Protein AF-A0A2E5C032-F1 (afdb_monomer_lite)

Foldseek 3Di:
DPPPQFWEEEEEQLVDPVNVVVVVPDDLPNHPAYEYEHQDDDVCCVVVVSYHYDHDDLPDCPVCVVVPPTPYYHYPDADDCVRLVHPVSRCCVVPVSVPVDD

Structure (mmCIF, N/CA/C/O backbone):
data_AF-A0A2E5C032-F1
#
_entry.id   AF-A0A2E5C032-F1
#
loop_
_atom_site.group_PDB
_atom_site.id
_atom_site.type_symbol
_atom_site.label_atom_id
_atom_site.label_alt_id
_atom_site.label_comp_id
_atom_site.label_asym_id
_atom_site.label_entity_id
_atom_site.label_seq_id
_atom_site.pdbx_PDB_ins_code
_atom_site.Cartn_x
_atom_site.Cartn_y
_atom_site.Cartn_z
_atom_site.occupancy
_atom_site.B_iso_or_equiv
_atom_site.auth_seq_id
_atom_site.auth_comp_id
_atom_site.auth_asym_id
_atom_site.auth_atom_id
_atom_site.pdbx_PDB_model_num
ATOM 1 N N . MET A 1 1 ? -29.934 -4.503 15.118 1.00 41.06 1 MET A N 1
ATOM 2 C CA . MET A 1 1 ? -28.802 -3.586 14.862 1.00 41.06 1 MET A CA 1
ATOM 3 C C . MET A 1 1 ? -27.958 -4.220 13.775 1.00 41.06 1 MET A C 1
ATOM 5 O O . MET A 1 1 ? -27.637 -5.391 13.952 1.00 41.06 1 MET A O 1
ATOM 9 N N . PRO A 1 2 ? -27.701 -3.570 12.627 1.00 41.00 2 PRO A N 1
ATOM 10 C CA . PRO A 1 2 ? -26.925 -4.222 11.587 1.00 41.00 2 PRO A CA 1
ATOM 11 C C . PRO A 1 2 ? -25.491 -4.405 12.086 1.00 41.00 2 PRO A C 1
ATOM 13 O O . PRO A 1 2 ? -24.876 -3.512 12.666 1.00 41.00 2 PRO A O 1
ATOM 16 N N . ASN A 1 3 ? -25.026 -5.635 11.936 1.00 46.03 3 ASN A N 1
ATOM 17 C CA . ASN A 1 3 ? -23.737 -6.124 12.373 1.00 46.03 3 ASN A CA 1
ATOM 18 C C . ASN A 1 3 ? -22.673 -5.562 11.412 1.00 46.03 3 ASN A C 1
ATOM 20 O O . ASN A 1 3 ? -22.338 -6.202 10.419 1.00 46.03 3 ASN A O 1
ATOM 24 N N . ASN A 1 4 ? -22.202 -4.332 11.642 1.00 55.12 4 ASN A N 1
ATOM 25 C CA . ASN A 1 4 ? -21.190 -3.689 10.795 1.00 55.12 4 ASN A CA 1
ATOM 26 C 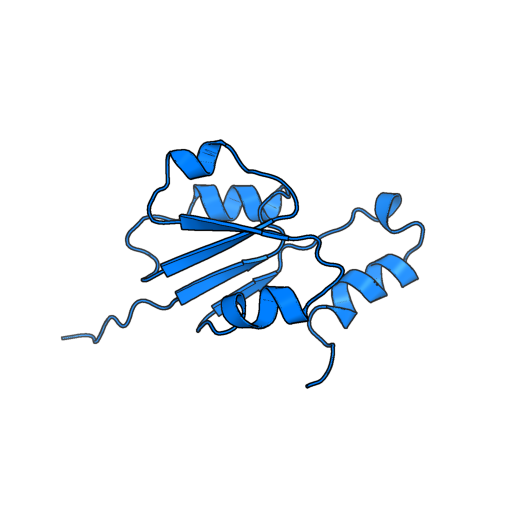C . ASN A 1 4 ? -19.797 -4.262 11.100 1.00 55.12 4 ASN A C 1
ATOM 28 O O . ASN A 1 4 ? -18.943 -3.592 11.682 1.00 55.12 4 ASN A O 1
ATOM 32 N N . LEU A 1 5 ? -19.556 -5.517 10.723 1.00 58.72 5 LEU A N 1
ATOM 33 C CA . LEU A 1 5 ? -18.205 -6.073 10.683 1.00 58.72 5 LEU A CA 1
ATOM 34 C C . LEU A 1 5 ? -17.436 -5.354 9.568 1.00 58.72 5 LEU A C 1
ATOM 36 O O . LEU A 1 5 ? -17.525 -5.726 8.399 1.00 58.72 5 LEU A O 1
ATOM 40 N N . LYS A 1 6 ? -16.721 -4.281 9.926 1.00 78.38 6 LYS A N 1
ATOM 41 C CA . LYS A 1 6 ? -15.808 -3.596 9.006 1.00 78.38 6 LYS A CA 1
ATOM 42 C C . LYS A 1 6 ? -14.742 -4.597 8.552 1.00 78.38 6 LYS A C 1
ATOM 44 O O . LYS A 1 6 ? -14.072 -5.208 9.381 1.00 78.38 6 LYS A O 1
ATOM 49 N N . GLN A 1 7 ? -14.603 -4.759 7.243 1.00 90.25 7 GLN A N 1
ATOM 50 C CA . GLN A 1 7 ? -13.659 -5.694 6.632 1.00 90.25 7 GLN A CA 1
ATOM 51 C C . GLN A 1 7 ? -12.222 -5.163 6.731 1.00 90.25 7 GLN A C 1
ATOM 53 O O . GLN A 1 7 ? -11.991 -3.963 6.920 1.00 90.25 7 GLN A O 1
ATOM 58 N N . LYS A 1 8 ? -11.241 -6.055 6.607 1.00 91.69 8 LYS A N 1
ATOM 59 C CA . LYS A 1 8 ? -9.822 -5.708 6.484 1.00 91.69 8 LYS A CA 1
ATOM 60 C C . LYS A 1 8 ? -9.415 -5.724 5.011 1.00 91.69 8 LYS A C 1
ATOM 62 O O . LYS A 1 8 ? -9.701 -6.689 4.305 1.00 91.69 8 LYS A O 1
ATOM 67 N N . LEU A 1 9 ? -8.701 -4.689 4.578 1.00 93.44 9 LEU A N 1
ATOM 68 C CA . LEU A 1 9 ? -8.257 -4.494 3.199 1.00 93.44 9 LEU A CA 1
ATOM 69 C C . LEU A 1 9 ? -6.731 -4.580 3.092 1.00 93.44 9 LEU A C 1
ATOM 71 O O . LEU A 1 9 ? -6.017 -3.910 3.840 1.00 93.44 9 LEU A O 1
ATOM 75 N N . THR A 1 10 ? -6.241 -5.317 2.097 1.00 93.31 10 THR A N 1
ATOM 76 C CA . THR A 1 10 ? -4.875 -5.184 1.574 1.00 93.31 10 THR A CA 1
ATOM 77 C C . THR A 1 10 ? -4.914 -4.646 0.148 1.00 93.31 10 THR A C 1
ATOM 79 O O . THR A 1 10 ? -5.547 -5.234 -0.725 1.00 93.31 10 THR A O 1
ATOM 82 N N . LEU A 1 11 ? -4.208 -3.543 -0.095 1.00 92.06 11 LEU A N 1
ATOM 83 C CA . LEU A 1 11 ? -4.035 -2.931 -1.409 1.00 92.06 11 LEU A CA 1
ATOM 84 C C . LEU A 1 11 ? -2.587 -3.108 -1.880 1.00 92.06 11 LEU A C 1
ATOM 86 O O . LEU A 1 11 ? -1.660 -2.560 -1.279 1.00 92.06 11 LEU A O 1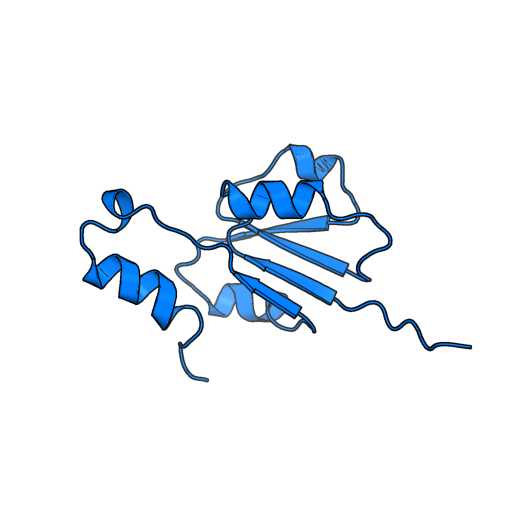
ATOM 90 N N . ILE A 1 12 ? -2.397 -3.852 -2.965 1.00 90.38 12 ILE A N 1
ATOM 91 C CA . ILE A 1 12 ? -1.091 -4.156 -3.559 1.00 90.38 12 ILE A CA 1
ATOM 92 C C . ILE A 1 12 ? -0.837 -3.223 -4.740 1.00 90.38 12 ILE A C 1
ATOM 94 O O . ILE A 1 12 ? -1.724 -2.990 -5.555 1.00 90.38 12 ILE A O 1
ATOM 98 N N . GLY A 1 13 ? 0.385 -2.705 -4.869 1.00 86.75 13 GLY A N 1
ATOM 99 C CA . GLY A 1 13 ? 0.727 -1.793 -5.964 1.00 86.75 13 GLY A CA 1
ATOM 100 C C . GLY A 1 13 ? 0.238 -0.368 -5.723 1.00 86.75 13 GLY A C 1
ATOM 101 O O . GLY A 1 13 ? 0.058 0.396 -6.671 1.00 86.75 13 GLY A O 1
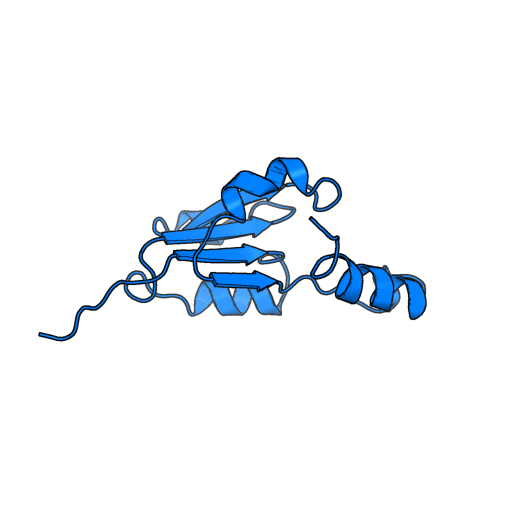ATOM 102 N N . SER A 1 14 ? 0.048 0.008 -4.458 1.00 89.06 14 SER A N 1
ATOM 103 C CA . SER A 1 14 ? -0.590 1.269 -4.080 1.00 89.06 14 SER A CA 1
ATOM 104 C C . SER A 1 14 ? 0.267 2.523 -4.291 1.00 89.06 14 SER A C 1
ATOM 106 O O . SER A 1 14 ? -0.210 3.639 -4.120 1.00 89.06 14 SER A O 1
ATOM 108 N N . SER A 1 15 ? 1.519 2.357 -4.733 1.00 87.88 15 SER A N 1
ATOM 109 C CA . SER A 1 15 ? 2.391 3.453 -5.175 1.00 87.88 15 SER A CA 1
ATOM 110 C C . SER A 1 15 ? 2.174 3.856 -6.641 1.00 87.88 15 SER A C 1
ATOM 112 O O . SER A 1 15 ? 2.816 4.793 -7.109 1.00 87.88 15 SER A O 1
ATOM 114 N N . GLY A 1 16 ? 1.362 3.111 -7.399 1.00 84.81 16 GLY A N 1
ATOM 115 C CA . GLY A 1 16 ? 0.981 3.450 -8.774 1.00 84.81 16 GLY A CA 1
ATOM 116 C C . GLY A 1 16 ? -0.231 4.384 -8.829 1.00 84.81 16 GLY A C 1
ATOM 117 O O . GLY A 1 16 ? -0.929 4.534 -7.835 1.00 84.81 16 GLY A O 1
ATOM 118 N N . LEU A 1 17 ? -0.511 4.961 -10.004 1.00 87.19 17 LEU A N 1
ATOM 119 C CA . LEU A 1 17 ? -1.562 5.973 -10.207 1.00 87.19 17 LEU A CA 1
ATOM 120 C C . LEU A 1 17 ? -2.934 5.571 -9.637 1.00 87.19 17 LEU A C 1
ATOM 122 O O . LEU A 1 17 ? -3.561 6.338 -8.914 1.00 87.19 17 LEU A O 1
ATOM 126 N N . ILE A 1 18 ? -3.403 4.367 -9.973 1.00 89.06 18 ILE A N 1
ATOM 127 C CA . ILE A 1 18 ? -4.719 3.883 -9.532 1.00 89.06 18 ILE A CA 1
ATOM 128 C C . ILE A 1 18 ? -4.701 3.656 -8.021 1.00 89.06 18 ILE A C 1
ATOM 130 O O . ILE A 1 18 ? -5.562 4.146 -7.296 1.00 89.06 18 ILE A O 1
ATOM 134 N N . GLY A 1 19 ? -3.687 2.941 -7.538 1.00 90.25 19 GLY A N 1
ATOM 135 C CA . GLY A 1 19 ? -3.575 2.590 -6.133 1.00 90.25 19 GLY A CA 1
ATOM 136 C C . GLY A 1 19 ? -3.414 3.800 -5.211 1.00 90.25 19 GLY A C 1
ATOM 137 O O . GLY A 1 19 ? -4.008 3.815 -4.135 1.00 90.25 19 GLY A O 1
ATOM 138 N N . SER A 1 20 ? -2.701 4.847 -5.639 1.00 90.19 20 SER A N 1
ATOM 139 C CA . SER A 1 20 ? -2.591 6.089 -4.870 1.00 90.19 20 SER A CA 1
ATOM 140 C C . SER A 1 20 ? -3.934 6.803 -4.765 1.00 90.19 20 SER A C 1
ATOM 142 O O . SER A 1 20 ? -4.280 7.286 -3.691 1.00 90.19 20 SER A O 1
ATOM 144 N N . HIS A 1 21 ? -4.724 6.806 -5.841 1.00 91.56 21 HIS A N 1
ATOM 145 C CA . HIS A 1 21 ? -6.042 7.432 -5.830 1.00 91.56 21 HIS A CA 1
ATOM 146 C C . HIS A 1 21 ? -7.030 6.686 -4.922 1.00 91.56 21 HIS A C 1
ATOM 148 O O . HIS A 1 21 ? -7.794 7.310 -4.190 1.00 91.56 21 HIS A O 1
ATOM 154 N N . ILE A 1 22 ? -6.961 5.350 -4.890 1.00 92.12 22 ILE A N 1
ATOM 155 C CA . ILE A 1 22 ? -7.732 4.549 -3.928 1.00 92.12 22 ILE A CA 1
ATOM 156 C C . ILE A 1 22 ? -7.341 4.932 -2.493 1.00 92.12 22 ILE A C 1
ATOM 158 O O . ILE A 1 22 ? -8.214 5.236 -1.687 1.00 92.12 22 ILE A O 1
ATOM 162 N N . LEU A 1 23 ? -6.043 4.988 -2.165 1.00 92.38 23 LEU A N 1
ATOM 163 C CA . LEU A 1 23 ? -5.581 5.367 -0.819 1.00 92.38 23 LEU A CA 1
ATOM 164 C C . LEU A 1 23 ? -6.036 6.770 -0.390 1.00 92.38 23 LEU A C 1
ATOM 166 O O . LEU A 1 23 ? -6.282 7.009 0.797 1.00 92.38 23 LEU A O 1
ATOM 170 N N . GLU A 1 24 ? -6.128 7.711 -1.328 1.00 92.00 24 GLU A N 1
ATOM 171 C CA . GLU A 1 24 ? -6.620 9.066 -1.068 1.00 92.00 24 GLU A CA 1
ATOM 172 C C . GLU A 1 24 ? -8.087 9.064 -0.635 1.00 92.00 24 GLU A C 1
ATOM 174 O O . GLU A 1 24 ? -8.414 9.753 0.334 1.00 92.00 24 GLU A O 1
ATOM 179 N N . GLN A 1 25 ? -8.918 8.248 -1.286 1.00 92.25 25 GLN A N 1
ATOM 180 C CA . GLN A 1 25 ? -10.361 8.173 -1.051 1.00 92.25 25 GLN A CA 1
ATOM 181 C C . GLN A 1 25 ? -10.752 7.366 0.193 1.00 92.25 25 GLN A C 1
ATOM 183 O O . GLN A 1 25 ? -11.827 7.600 0.739 1.00 92.25 25 GLN A O 1
ATOM 188 N N . ILE A 1 26 ? -9.889 6.460 0.673 1.0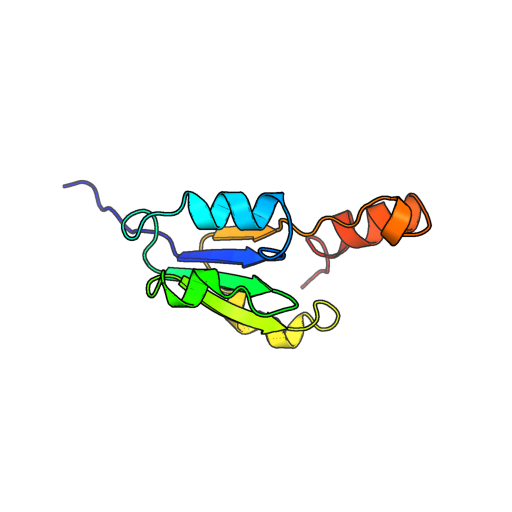0 92.38 26 ILE A N 1
ATOM 189 C CA . ILE A 1 26 ? -10.173 5.700 1.898 1.00 92.38 26 ILE A CA 1
ATOM 190 C C . ILE A 1 26 ? -10.219 6.639 3.111 1.00 92.38 26 ILE A C 1
ATOM 192 O O . ILE A 1 26 ? -9.264 7.378 3.403 1.00 92.38 26 ILE A O 1
ATOM 196 N N . SER A 1 27 ? -11.318 6.525 3.850 1.00 92.69 27 SER A N 1
ATOM 197 C CA . SER A 1 27 ? -11.582 7.160 5.136 1.00 92.69 27 SER A CA 1
ATOM 198 C C . SER A 1 27 ? -11.327 6.196 6.306 1.00 92.69 27 SER A C 1
ATOM 200 O O . SER A 1 27 ? -11.405 4.977 6.135 1.00 92.69 27 SER A O 1
ATOM 202 N N . PRO A 1 28 ? -11.060 6.708 7.525 1.00 90.88 28 PRO A N 1
ATOM 203 C CA . PRO A 1 28 ? -10.832 5.869 8.707 1.00 90.88 28 PRO A CA 1
ATOM 204 C C . PRO A 1 28 ? -11.983 4.907 9.018 1.00 90.88 28 PRO A C 1
ATOM 206 O O . PRO A 1 28 ? -11.777 3.889 9.676 1.00 90.88 28 PRO A O 1
ATOM 209 N N . ASP A 1 29 ? -13.194 5.235 8.560 1.00 90.88 29 ASP A N 1
ATOM 210 C CA . ASP A 1 29 ? -14.386 4.464 8.861 1.00 90.88 29 ASP A CA 1
ATOM 211 C C . ASP A 1 29 ? -14.720 3.351 7.865 1.00 90.88 29 ASP A C 1
ATOM 213 O O . ASP A 1 29 ? -15.543 2.499 8.203 1.00 90.88 29 ASP A O 1
ATOM 217 N N . ASP A 1 30 ? -14.061 3.302 6.708 1.00 90.94 30 ASP A N 1
ATOM 218 C CA . ASP A 1 30 ? -14.406 2.365 5.632 1.00 90.94 30 ASP A CA 1
ATOM 219 C C . ASP A 1 30 ? -14.011 0.920 5.970 1.00 90.94 30 ASP A C 1
ATOM 221 O O . ASP A 1 30 ? -14.731 -0.030 5.662 1.00 90.94 30 ASP A O 1
ATOM 225 N N . PHE A 1 31 ? -12.874 0.748 6.649 1.00 92.06 31 PHE A N 1
ATOM 226 C CA . PHE A 1 31 ? -12.281 -0.555 6.947 1.00 92.06 31 PHE A CA 1
ATOM 227 C C . PHE A 1 31 ? -11.787 -0.621 8.388 1.00 92.06 31 PHE A C 1
ATOM 229 O O . PHE A 1 31 ? -11.399 0.381 8.982 1.00 92.06 31 PHE A O 1
ATOM 236 N N . GLN A 1 32 ? -11.742 -1.827 8.955 1.00 90.88 32 GLN A N 1
ATOM 237 C CA . GLN A 1 32 ? -11.153 -2.035 10.281 1.00 90.88 32 GLN A CA 1
ATOM 238 C C . GLN A 1 32 ? -9.628 -1.869 10.242 1.00 90.88 32 GLN A C 1
ATOM 240 O O . GLN A 1 32 ? -9.007 -1.430 11.208 1.00 90.88 32 GLN A O 1
ATOM 245 N N . ASN A 1 33 ? -9.014 -2.288 9.138 1.00 89.75 33 ASN A N 1
ATOM 246 C CA . ASN A 1 33 ? -7.576 -2.243 8.939 1.00 89.75 33 ASN A CA 1
ATOM 247 C C . ASN A 1 33 ? -7.277 -2.140 7.446 1.00 89.75 33 ASN A C 1
ATOM 249 O O . ASN A 1 33 ? -7.821 -2.915 6.659 1.00 89.75 33 ASN A O 1
ATOM 253 N N . VAL A 1 34 ? -6.384 -1.222 7.086 1.00 93.62 34 VAL A N 1
ATOM 254 C CA . VAL A 1 34 ? -5.921 -1.040 5.712 1.00 93.62 34 VAL A CA 1
ATOM 255 C C . VAL A 1 34 ? -4.419 -1.261 5.672 1.00 93.62 34 VAL A C 1
ATOM 257 O O . VAL A 1 34 ? -3.664 -0.599 6.387 1.00 93.62 34 VAL A O 1
ATOM 260 N N . LYS A 1 35 ? -3.985 -2.187 4.821 1.00 93.94 35 LYS A N 1
ATO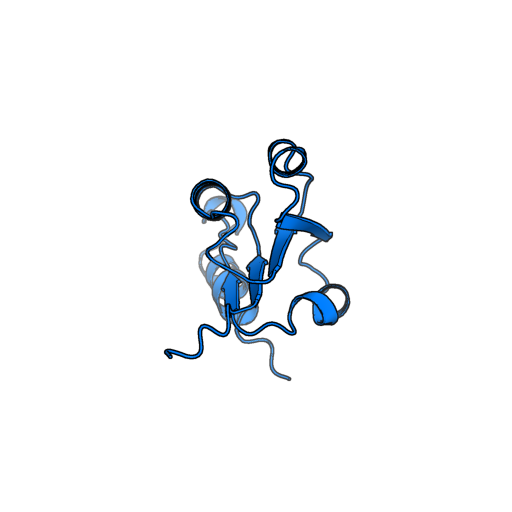M 261 C CA . LYS A 1 35 ? -2.578 -2.457 4.538 1.00 93.94 35 LYS A CA 1
ATOM 262 C C . LYS A 1 35 ? -2.258 -2.044 3.104 1.00 93.94 35 LYS A C 1
ATOM 264 O O . LYS A 1 35 ? -2.903 -2.494 2.165 1.00 93.94 35 LYS A O 1
ATOM 269 N N . ALA A 1 36 ? -1.253 -1.200 2.929 1.00 93.75 36 ALA A N 1
ATOM 270 C CA . ALA A 1 36 ? -0.734 -0.781 1.635 1.00 93.75 36 ALA A CA 1
ATOM 271 C C . ALA A 1 36 ? 0.593 -1.501 1.369 1.00 93.75 36 ALA A C 1
ATOM 273 O O . ALA A 1 36 ? 1.569 -1.258 2.076 1.00 93.75 36 ALA A O 1
ATOM 274 N N . ILE A 1 37 ? 0.648 -2.362 0.353 1.00 91.00 37 ILE A N 1
ATOM 275 C CA . ILE A 1 37 ? 1.878 -3.044 -0.065 1.00 91.00 37 ILE A CA 1
ATOM 276 C C . ILE A 1 37 ? 2.437 -2.342 -1.303 1.00 91.00 37 ILE A C 1
ATOM 278 O O . ILE A 1 37 ? 1.784 -2.210 -2.342 1.00 91.00 37 ILE A O 1
ATOM 282 N N . THR A 1 38 ? 3.670 -1.869 -1.178 1.00 90.62 38 THR A N 1
ATOM 283 C CA . THR A 1 38 ? 4.319 -0.955 -2.124 1.00 90.62 38 THR A CA 1
ATOM 284 C C . THR A 1 38 ? 5.770 -1.357 -2.351 1.00 90.62 38 THR A C 1
ATOM 286 O O . THR A 1 38 ? 6.354 -2.008 -1.498 1.00 90.62 38 THR A O 1
ATOM 289 N N . ARG A 1 39 ? 6.385 -0.907 -3.452 1.00 87.69 39 ARG A N 1
ATOM 290 C CA . ARG A 1 39 ? 7.840 -1.069 -3.679 1.00 87.69 39 ARG A CA 1
ATOM 291 C C . ARG A 1 39 ? 8.683 0.088 -3.153 1.00 87.69 39 ARG A C 1
ATOM 293 O O . ARG A 1 39 ? 9.903 0.007 -3.129 1.00 87.69 39 ARG A O 1
ATOM 300 N N . GLN A 1 40 ? 8.037 1.184 -2.773 1.00 87.94 40 GLN A N 1
ATOM 301 C CA . GLN A 1 40 ? 8.690 2.399 -2.304 1.00 87.94 40 GLN A CA 1
ATOM 302 C C . GLN A 1 40 ? 7.800 3.103 -1.285 1.00 87.94 40 GLN A C 1
ATOM 304 O O . GLN A 1 40 ? 6.573 2.994 -1.352 1.00 87.94 40 GLN A O 1
ATOM 309 N N . LYS A 1 41 ? 8.417 3.860 -0.371 1.00 91.06 41 LYS A N 1
ATOM 310 C CA . LYS A 1 41 ? 7.687 4.650 0.624 1.00 91.06 41 LYS A CA 1
ATOM 311 C C . LYS A 1 41 ? 6.733 5.633 -0.069 1.00 91.06 41 LYS A C 1
ATOM 313 O O . LYS A 1 41 ? 7.101 6.251 -1.065 1.00 91.06 41 LYS A O 1
ATOM 318 N N . ILE A 1 42 ? 5.523 5.786 0.473 1.00 91.25 42 ILE A N 1
ATOM 319 C CA . ILE A 1 42 ? 4.555 6.798 0.039 1.00 91.25 42 ILE A CA 1
ATOM 320 C C . ILE A 1 42 ? 4.455 7.820 1.179 1.00 91.25 42 ILE A C 1
ATOM 322 O O . ILE A 1 42 ? 3.751 7.564 2.152 1.00 91.25 42 ILE A O 1
ATOM 326 N N . PRO A 1 43 ? 5.132 8.980 1.093 1.00 89.75 43 PRO A N 1
ATOM 327 C CA . PRO A 1 43 ? 5.225 9.916 2.217 1.00 89.75 43 PRO A CA 1
ATOM 328 C C . PRO A 1 43 ? 3.875 10.416 2.745 1.00 89.75 43 PRO A C 1
ATOM 330 O O . PRO A 1 43 ? 3.747 10.704 3.929 1.00 89.75 43 PRO A O 1
ATOM 333 N N . ILE A 1 44 ? 2.845 10.501 1.894 1.00 87.25 44 ILE A N 1
ATOM 334 C CA . ILE A 1 44 ? 1.519 10.968 2.322 1.00 87.25 44 ILE A CA 1
ATOM 335 C C . ILE A 1 44 ? 0.840 10.012 3.317 1.00 87.25 44 ILE A C 1
ATOM 337 O O . ILE A 1 44 ? -0.004 10.453 4.097 1.00 87.25 44 ILE A O 1
ATOM 341 N N . LEU A 1 45 ? 1.232 8.731 3.343 1.00 90.00 45 LEU A N 1
ATOM 342 C CA . LEU A 1 45 ? 0.687 7.751 4.282 1.00 90.00 45 LEU A CA 1
ATOM 343 C C . LEU A 1 45 ? 1.122 8.013 5.724 1.00 90.00 45 LEU A C 1
ATOM 345 O O . LEU A 1 45 ? 0.386 7.652 6.635 1.00 90.00 45 LEU A O 1
ATOM 349 N N . ASP A 1 46 ? 2.214 8.751 5.941 1.00 88.75 46 ASP A N 1
ATOM 350 C CA . ASP A 1 46 ? 2.620 9.186 7.282 1.00 88.75 46 ASP A CA 1
ATOM 351 C C . ASP A 1 46 ? 1.533 10.072 7.943 1.00 88.75 46 ASP A C 1
ATOM 353 O O . ASP A 1 46 ? 1.458 10.160 9.166 1.00 88.75 46 ASP A O 1
ATOM 357 N N . LYS A 1 47 ? 0.642 10.694 7.147 1.00 91.12 47 LYS A N 1
ATOM 358 C CA . LYS A 1 47 ? -0.519 11.472 7.627 1.00 91.12 47 LYS A CA 1
ATOM 359 C C . LYS A 1 47 ? -1.806 10.649 7.768 1.00 91.12 47 LYS A C 1
ATOM 361 O O . LYS A 1 47 ? -2.785 11.148 8.315 1.00 91.12 47 LYS A O 1
ATOM 366 N N . LYS A 1 48 ? -1.832 9.411 7.267 1.00 92.19 48 LYS A N 1
ATOM 367 C CA . LYS A 1 48 ? -2.981 8.495 7.316 1.00 92.19 48 LYS A CA 1
ATOM 368 C C . LYS A 1 48 ? -2.653 7.320 8.239 1.00 92.19 48 LYS A C 1
ATOM 370 O O . LYS A 1 48 ? -2.493 6.196 7.783 1.00 92.19 48 LYS A O 1
ATOM 375 N N . SER A 1 49 ? -2.582 7.577 9.546 1.00 90.44 49 SER A N 1
ATOM 376 C CA . SER A 1 49 ? -2.171 6.588 10.563 1.00 90.44 49 SER A CA 1
ATOM 377 C C . SER A 1 49 ? -3.025 5.310 10.613 1.00 90.44 49 SER A C 1
ATOM 379 O O . SER A 1 49 ? -2.564 4.283 11.104 1.00 90.44 49 SER A O 1
ATOM 381 N N . PHE A 1 50 ? -4.251 5.351 10.084 1.00 92.56 50 PHE A N 1
ATOM 382 C CA . PHE A 1 50 ? -5.136 4.190 9.937 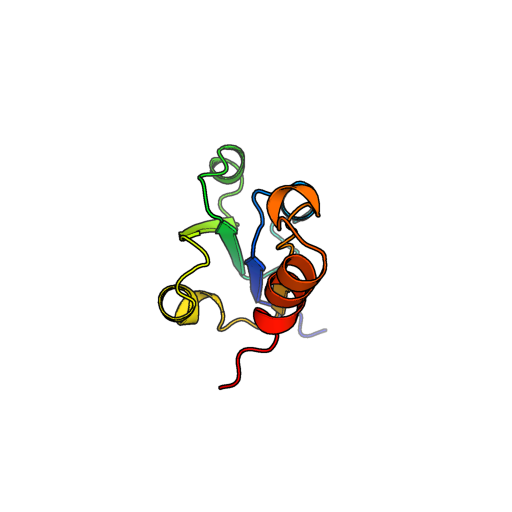1.00 92.56 50 PHE A CA 1
ATOM 383 C C . PHE A 1 50 ? -4.741 3.254 8.773 1.00 92.56 50 PHE A C 1
ATOM 385 O O . PHE A 1 50 ? -5.299 2.163 8.644 1.00 92.56 50 PHE A O 1
ATOM 392 N N . ILE A 1 51 ? -3.773 3.657 7.940 1.00 94.69 51 ILE A N 1
ATOM 393 C CA . ILE A 1 51 ? -3.206 2.872 6.841 1.00 94.69 51 ILE A CA 1
ATOM 394 C C . ILE A 1 51 ? -1.782 2.456 7.207 1.00 94.69 51 ILE A C 1
ATOM 396 O O . ILE A 1 51 ? -0.898 3.282 7.415 1.00 94.69 51 ILE A O 1
ATOM 400 N N . GLN A 1 52 ? -1.535 1.151 7.227 1.00 93.81 52 GLN A N 1
ATOM 401 C CA . GLN A 1 52 ? -0.211 0.589 7.466 1.00 93.81 52 GLN A CA 1
ATOM 402 C C . GLN A 1 52 ? 0.499 0.320 6.140 1.00 93.81 52 GLN A C 1
ATOM 404 O O . GLN A 1 52 ? 0.004 -0.452 5.319 1.00 93.81 52 GLN A O 1
ATOM 409 N N . GLN A 1 53 ? 1.679 0.904 5.940 1.00 92.75 53 GLN A N 1
ATOM 410 C CA . GLN A 1 53 ? 2.490 0.652 4.751 1.00 92.75 53 GLN A CA 1
ATOM 411 C C . GLN A 1 53 ? 3.506 -0.472 4.995 1.00 92.75 53 GLN A C 1
ATOM 413 O O . GLN A 1 53 ? 4.312 -0.397 5.917 1.00 92.75 53 GLN A O 1
ATOM 418 N N . SER A 1 54 ? 3.496 -1.479 4.123 1.00 91.06 54 SER A N 1
ATOM 419 C CA . SER A 1 54 ? 4.577 -2.453 3.954 1.00 91.06 54 SER A CA 1
ATOM 420 C C . SER A 1 54 ? 5.324 -2.154 2.654 1.00 91.06 54 SER A C 1
ATOM 422 O O . SER A 1 54 ? 4.709 -1.914 1.606 1.00 91.06 54 SER A O 1
ATOM 424 N N . ILE A 1 55 ? 6.655 -2.167 2.714 1.00 90.19 55 ILE A N 1
ATOM 425 C CA . ILE A 1 55 ? 7.516 -1.949 1.549 1.00 90.19 55 ILE A CA 1
ATOM 426 C C . ILE A 1 55 ? 8.200 -3.272 1.211 1.00 90.19 55 ILE A C 1
ATOM 428 O O . ILE A 1 55 ? 9.056 -3.729 1.962 1.00 90.19 55 ILE A O 1
ATOM 432 N N . HIS A 1 56 ? 7.820 -3.870 0.086 1.00 83.50 56 HIS A N 1
ATOM 433 C CA . HIS A 1 56 ? 8.356 -5.136 -0.405 1.00 83.50 56 HIS A CA 1
ATOM 434 C C . HIS A 1 56 ? 8.583 -5.060 -1.913 1.00 83.50 56 HIS A C 1
ATOM 436 O O . HIS A 1 56 ? 7.817 -4.415 -2.635 1.00 83.50 56 HIS A O 1
ATOM 442 N N . ASP A 1 57 ? 9.623 -5.738 -2.394 1.00 77.69 57 ASP A N 1
ATOM 443 C CA . ASP A 1 57 ? 9.697 -6.077 -3.810 1.00 77.69 57 ASP A CA 1
ATOM 444 C C . ASP A 1 57 ? 8.685 -7.197 -4.098 1.00 77.69 57 ASP A C 1
ATOM 446 O O . ASP A 1 57 ? 8.595 -8.162 -3.345 1.00 77.69 57 ASP A O 1
ATOM 450 N N . PHE A 1 58 ? 7.892 -7.064 -5.163 1.00 71.62 58 PHE A N 1
ATOM 451 C CA . PHE A 1 58 ? 6.798 -8.000 -5.479 1.00 71.62 58 PHE A CA 1
ATOM 452 C C . PHE A 1 58 ? 7.296 -9.321 -6.095 1.00 71.62 58 PHE A C 1
ATOM 454 O O . PHE A 1 58 ? 6.501 -10.100 -6.614 1.00 71.62 58 PHE A O 1
ATOM 461 N N . SER A 1 59 ? 8.612 -9.537 -6.095 1.00 70.69 59 SER A N 1
ATOM 462 C CA . SER A 1 59 ? 9.287 -10.727 -6.611 1.00 70.69 59 SER A CA 1
ATOM 463 C C . SER A 1 59 ? 9.154 -11.938 -5.684 1.00 70.69 59 SER A C 1
ATOM 465 O O . SER A 1 59 ? 9.236 -13.066 -6.166 1.00 70.69 59 SER A O 1
ATOM 467 N N . ASP A 1 60 ? 8.895 -11.721 -4.390 1.00 70.62 60 ASP A N 1
ATOM 468 C CA . ASP A 1 60 ? 8.731 -12.783 -3.395 1.00 70.62 60 ASP A CA 1
ATOM 469 C C . ASP A 1 60 ? 7.388 -12.655 -2.661 1.00 70.62 60 ASP A C 1
ATOM 471 O O . ASP A 1 60 ? 7.196 -11.842 -1.751 1.00 70.62 60 ASP A O 1
ATOM 475 N N . ILE A 1 61 ? 6.435 -13.487 -3.079 1.00 67.75 61 ILE A N 1
ATOM 476 C CA . ILE A 1 61 ? 5.077 -13.501 -2.535 1.00 67.75 61 ILE A CA 1
ATOM 477 C C . ILE A 1 61 ? 5.021 -14.085 -1.114 1.00 67.75 61 ILE A C 1
ATOM 479 O O . ILE A 1 61 ? 4.095 -13.771 -0.362 1.00 67.75 61 ILE A O 1
ATOM 483 N N . GLU A 1 62 ? 6.013 -14.892 -0.716 1.00 72.88 62 GLU A N 1
ATOM 484 C CA . GLU A 1 62 ? 6.042 -15.554 0.591 1.00 72.88 62 GLU A CA 1
ATOM 485 C C . GLU A 1 62 ? 6.235 -14.529 1.710 1.00 72.88 62 GLU A C 1
ATOM 487 O O . GLU A 1 62 ? 5.563 -14.585 2.743 1.00 72.88 62 GLU A O 1
ATOM 492 N N . ILE A 1 63 ? 7.064 -13.512 1.460 1.00 75.25 63 ILE A N 1
ATOM 493 C CA . ILE A 1 63 ? 7.279 -12.384 2.376 1.00 75.25 63 ILE A CA 1
ATOM 494 C C . ILE A 1 63 ? 5.966 -11.622 2.625 1.00 75.25 63 ILE A C 1
ATOM 496 O O . ILE A 1 63 ? 5.713 -11.143 3.731 1.00 75.25 63 ILE A O 1
ATOM 500 N N . MET A 1 64 ? 5.091 -11.553 1.619 1.00 75.44 64 MET A N 1
ATOM 501 C CA . MET A 1 64 ? 3.807 -10.852 1.696 1.00 75.44 64 MET A CA 1
ATOM 502 C C . MET A 1 64 ? 2.668 -11.723 2.243 1.00 75.44 64 MET A C 1
ATOM 504 O O . MET A 1 64 ? 1.583 -11.209 2.519 1.00 75.44 64 MET A O 1
ATOM 508 N N . ARG A 1 65 ? 2.882 -13.028 2.450 1.00 77.75 65 ARG A N 1
ATOM 509 C CA . ARG A 1 65 ? 1.824 -14.000 2.776 1.00 77.75 65 ARG A CA 1
ATOM 510 C C . ARG A 1 65 ? 1.012 -13.640 4.015 1.00 77.75 65 ARG A C 1
ATOM 512 O O . ARG A 1 65 ? -0.191 -13.889 4.056 1.00 77.75 65 ARG A O 1
ATOM 519 N N . GLN A 1 66 ? 1.644 -13.050 5.029 1.00 77.62 66 GLN A N 1
ATOM 520 C CA . GLN A 1 66 ? 0.941 -12.595 6.234 1.00 77.62 66 GLN A CA 1
ATOM 521 C C . GLN A 1 66 ? 0.040 -11.387 5.954 1.00 77.62 66 GLN A C 1
ATOM 523 O O . GLN A 1 66 ? -1.087 -11.335 6.446 1.00 77.62 66 GLN A O 1
ATOM 528 N N . ASP A 1 67 ? 0.505 -10.451 5.125 1.00 74.06 67 ASP A N 1
ATOM 529 C CA . ASP A 1 67 ? -0.253 -9.261 4.738 1.00 74.06 67 ASP A CA 1
ATOM 530 C C . ASP A 1 67 ? -1.395 -9.593 3.760 1.00 74.06 67 ASP A C 1
ATOM 532 O O . ASP A 1 67 ? -2.369 -8.847 3.682 1.00 74.06 67 ASP A O 1
ATOM 536 N N . LEU A 1 68 ? -1.329 -10.731 3.063 1.00 76.75 68 LEU A N 1
ATOM 537 C CA . LEU A 1 68 ? -2.381 -11.222 2.165 1.00 76.75 68 LEU A CA 1
ATOM 538 C C . LEU A 1 68 ? -3.521 -11.966 2.888 1.00 76.75 68 LEU A C 1
ATOM 540 O O . LEU A 1 68 ? -4.559 -12.215 2.287 1.00 76.75 68 LEU A O 1
ATOM 544 N N . LYS A 1 69 ? -3.402 -12.288 4.184 1.00 76.19 69 LYS A N 1
ATOM 545 C CA . LYS A 1 69 ? -4.492 -12.907 4.969 1.00 76.19 69 LYS A CA 1
ATOM 546 C C . LYS A 1 69 ? -5.524 -11.861 5.421 1.00 76.19 69 LYS A C 1
ATOM 548 O O . LYS A 1 69 ? -5.605 -11.536 6.608 1.00 76.19 69 LYS A O 1
ATOM 553 N N . LYS A 1 70 ? -6.288 -11.301 4.479 1.00 79.19 70 LYS A N 1
ATOM 554 C CA . LYS A 1 70 ? -7.342 -10.297 4.725 1.00 79.19 70 LYS A CA 1
ATOM 555 C C . LYS A 1 70 ? -8.669 -10.692 4.083 1.00 79.19 70 LYS A C 1
ATOM 557 O O . LYS A 1 70 ? -8.700 -11.563 3.222 1.00 79.19 70 LYS A O 1
ATOM 562 N N . ASP A 1 71 ? -9.739 -10.013 4.495 1.00 85.44 71 ASP A N 1
ATOM 563 C CA . ASP A 1 71 ? -11.084 -10.222 3.949 1.00 85.44 71 ASP A CA 1
ATOM 564 C C . ASP A 1 71 ? -11.171 -9.744 2.494 1.00 85.44 71 ASP A C 1
ATOM 566 O O . ASP A 1 71 ? -11.832 -10.370 1.669 1.00 85.44 71 ASP A O 1
ATOM 570 N N . ILE A 1 72 ? -10.478 -8.642 2.177 1.00 89.06 72 ILE A N 1
ATOM 571 C CA . ILE A 1 72 ? -10.401 -8.076 0.832 1.00 89.06 72 ILE A CA 1
ATOM 572 C C . ILE A 1 72 ? -8.940 -7.876 0.431 1.00 89.06 72 ILE A C 1
ATOM 574 O O . ILE A 1 72 ? -8.153 -7.262 1.157 1.00 89.06 72 ILE A O 1
ATOM 578 N N . ILE A 1 73 ? -8.606 -8.326 -0.779 1.00 89.19 73 ILE A N 1
ATOM 579 C CA . ILE A 1 73 ? -7.335 -8.046 -1.445 1.00 89.19 73 ILE A CA 1
ATOM 580 C C . ILE A 1 73 ? -7.638 -7.348 -2.768 1.00 89.19 73 ILE A C 1
ATOM 582 O O . ILE A 1 73 ? -8.370 -7.876 -3.601 1.00 89.19 73 ILE A O 1
ATOM 586 N N . VAL A 1 74 ? -7.057 -6.168 -2.970 1.00 87.69 74 VAL A N 1
ATOM 587 C CA . VAL A 1 74 ? -7.124 -5.425 -4.231 1.00 87.69 74 VAL A CA 1
ATOM 588 C C . VAL A 1 74 ? -5.713 -5.317 -4.794 1.00 87.69 74 VAL A C 1
ATOM 590 O O . VAL A 1 74 ? -4.813 -4.795 -4.136 1.00 87.69 74 VAL A O 1
ATOM 593 N N . SER A 1 75 ? -5.514 -5.790 -6.022 1.00 86.31 75 SER A N 1
ATOM 594 C CA . SER A 1 75 ? -4.274 -5.572 -6.763 1.00 86.31 75 SER A CA 1
ATOM 595 C C . SER A 1 75 ? -4.469 -4.425 -7.745 1.00 86.31 75 SER A C 1
ATOM 597 O O . SER A 1 75 ? -5.294 -4.506 -8.649 1.00 86.31 75 SER A O 1
ATOM 599 N N . THR A 1 76 ? -3.694 -3.356 -7.580 1.00 85.56 76 THR A N 1
ATOM 600 C CA . THR A 1 76 ? -3.517 -2.303 -8.590 1.00 85.56 76 THR A CA 1
ATOM 601 C C . THR A 1 76 ? -2.131 -2.387 -9.214 1.00 85.56 76 THR A C 1
ATOM 603 O O . THR A 1 76 ? -1.552 -1.374 -9.619 1.00 85.56 76 THR A O 1
ATOM 606 N N . LEU A 1 77 ? -1.554 -3.590 -9.231 1.00 76.50 77 LEU A N 1
ATOM 607 C CA . LEU A 1 77 ? -0.335 -3.856 -9.969 1.00 76.50 77 LEU A CA 1
ATOM 608 C C . LEU A 1 77 ? -0.637 -3.660 -11.448 1.00 76.50 77 LEU A C 1
ATOM 610 O O . LEU A 1 77 ? -1.319 -4.451 -12.071 1.00 76.50 77 LEU A O 1
ATOM 614 N N . GLY A 1 78 ? -0.125 -2.571 -12.000 1.00 65.00 78 GLY A N 1
ATOM 615 C CA . GLY A 1 78 ? -0.117 -2.329 -13.427 1.00 65.00 78 GLY A CA 1
ATOM 616 C C . GLY A 1 78 ? 1.312 -2.043 -13.838 1.00 65.00 78 GLY A C 1
ATOM 617 O O . GLY A 1 78 ? 1.984 -1.186 -13.254 1.00 65.00 78 GLY A O 1
ATOM 618 N N . THR A 1 79 ? 1.800 -2.752 -14.846 1.00 56.06 79 THR A N 1
ATOM 619 C CA . THR A 1 79 ? 2.973 -2.299 -15.595 1.00 56.06 79 THR A CA 1
ATOM 620 C C . THR A 1 79 ? 2.458 -1.577 -16.836 1.00 56.06 79 THR A C 1
ATOM 622 O O . THR A 1 79 ? 1.417 -1.926 -17.376 1.00 56.06 79 THR A O 1
ATOM 625 N N . THR A 1 80 ? 3.113 -0.525 -17.310 1.00 55.41 80 THR A N 1
ATOM 626 C CA . THR A 1 80 ? 2.788 -0.063 -18.666 1.00 55.41 80 THR A CA 1
ATOM 627 C C . THR A 1 80 ? 3.312 -1.109 -19.656 1.00 55.41 80 THR A C 1
ATOM 629 O O . THR A 1 80 ? 4.338 -1.728 -19.382 1.00 55.41 80 THR A O 1
ATOM 632 N N . ILE A 1 81 ? 2.691 -1.277 -20.833 1.00 51.25 81 ILE A N 1
ATOM 633 C CA . ILE A 1 81 ? 3.224 -2.166 -21.897 1.00 51.25 81 ILE A CA 1
ATOM 634 C C . ILE A 1 81 ? 4.712 -1.860 -22.171 1.00 51.25 81 ILE A C 1
ATOM 636 O O . ILE A 1 81 ? 5.520 -2.766 -22.358 1.00 51.25 81 ILE A O 1
ATOM 640 N N . LYS A 1 82 ? 5.102 -0.579 -22.080 1.00 42.03 82 LYS A N 1
ATOM 641 C CA . LYS A 1 82 ? 6.499 -0.114 -22.162 1.00 42.03 82 LYS A CA 1
ATOM 642 C C . LYS A 1 82 ? 7.437 -0.710 -21.102 1.00 42.03 82 LYS A C 1
ATOM 644 O O . LYS A 1 82 ? 8.618 -0.859 -21.384 1.00 42.03 82 LYS A O 1
ATOM 649 N N . LYS A 1 83 ? 6.948 -1.008 -19.896 1.00 45.34 83 LYS A N 1
ATOM 650 C CA . LYS A 1 83 ? 7.724 -1.602 -18.792 1.00 45.34 83 LYS A CA 1
ATOM 651 C C . LYS A 1 83 ? 7.719 -3.132 -18.819 1.00 45.34 83 LYS A C 1
ATOM 653 O O . LYS A 1 83 ? 8.681 -3.725 -18.351 1.00 45.34 83 LYS A O 1
ATOM 658 N N . ALA A 1 84 ? 6.674 -3.751 -19.369 1.00 48.75 84 ALA A N 1
ATOM 659 C CA . ALA A 1 84 ? 6.618 -5.197 -19.586 1.00 48.75 84 ALA A CA 1
ATOM 660 C C . ALA A 1 84 ? 7.543 -5.670 -20.719 1.00 48.75 84 ALA A C 1
ATOM 662 O O . ALA A 1 84 ? 7.931 -6.832 -20.752 1.00 48.75 84 ALA A O 1
ATOM 663 N N . GLY A 1 85 ? 7.876 -4.793 -21.670 1.00 43.81 85 GLY A N 1
ATOM 664 C CA . GLY A 1 85 ? 8.719 -5.121 -22.825 1.00 43.81 85 GLY A CA 1
ATOM 665 C C . GLY A 1 85 ? 7.992 -5.913 -23.920 1.00 43.81 85 GLY A C 1
ATOM 666 O O . GLY A 1 85 ? 8.307 -5.745 -25.093 1.00 43.81 85 GLY A O 1
ATOM 667 N N . SER A 1 86 ? 6.970 -6.704 -23.575 1.00 57.59 86 SER A N 1
ATOM 668 C CA . SER A 1 86 ? 6.066 -7.365 -24.523 1.00 57.59 86 SER A CA 1
ATOM 669 C C . SER A 1 86 ? 4.652 -7.537 -23.952 1.00 57.59 86 SER A C 1
ATOM 671 O O . SER A 1 86 ? 4.426 -7.445 -22.743 1.00 57.59 86 SER A O 1
ATOM 673 N N . ARG A 1 87 ? 3.680 -7.797 -24.835 1.00 53.38 87 ARG A N 1
ATOM 674 C CA . ARG A 1 87 ? 2.280 -8.067 -24.462 1.00 53.38 87 ARG A CA 1
ATOM 675 C C . ARG A 1 87 ? 2.139 -9.354 -23.636 1.00 53.38 87 ARG A C 1
ATOM 677 O O . ARG A 1 87 ? 1.344 -9.375 -22.702 1.00 53.38 87 ARG A O 1
ATOM 684 N N . ASP A 1 88 ? 2.958 -10.365 -23.919 1.00 57.91 88 ASP A N 1
ATOM 685 C CA . ASP A 1 88 ? 2.973 -11.632 -23.177 1.00 57.91 88 ASP A CA 1
ATOM 686 C C . ASP A 1 88 ? 3.543 -11.468 -21.765 1.00 57.91 88 ASP A C 1
ATOM 688 O O . ASP A 1 88 ? 3.002 -12.020 -20.812 1.00 57.91 88 ASP A O 1
ATOM 692 N N . ALA A 1 89 ? 4.592 -10.657 -21.594 1.00 54.91 89 ALA A N 1
ATOM 693 C CA . ALA A 1 89 ? 5.138 -10.341 -20.274 1.00 54.91 89 ALA A CA 1
ATOM 694 C C . ALA A 1 89 ? 4.167 -9.489 -19.439 1.00 54.91 89 ALA A C 1
ATOM 696 O O . ALA A 1 89 ? 4.093 -9.650 -18.222 1.00 54.91 89 ALA A O 1
ATOM 697 N N . PHE A 1 90 ? 3.387 -8.619 -20.090 1.00 55.09 90 PHE A N 1
ATOM 698 C CA . PHE A 1 90 ? 2.309 -7.874 -19.442 1.00 55.09 90 PHE A CA 1
ATOM 699 C C . PHE A 1 90 ? 1.209 -8.822 -18.953 1.00 55.09 90 PHE A C 1
ATOM 701 O O . PHE A 1 90 ? 0.859 -8.771 -17.778 1.00 55.09 90 PHE A O 1
ATOM 708 N N . MET A 1 91 ? 0.742 -9.736 -19.814 1.00 57.56 91 MET A N 1
ATOM 709 C CA . MET A 1 91 ? -0.219 -10.774 -19.431 1.00 57.56 91 MET A CA 1
ATOM 710 C C . MET A 1 91 ? 0.313 -11.642 -18.297 1.00 57.56 91 MET A C 1
ATOM 712 O O . MET A 1 91 ? -0.411 -11.861 -17.346 1.00 57.56 91 MET A O 1
ATOM 716 N N . LYS A 1 92 ? 1.575 -12.069 -18.325 1.00 59.09 92 LYS A N 1
ATOM 717 C CA . LYS A 1 92 ? 2.148 -12.907 -17.263 1.00 59.09 92 LYS A CA 1
ATOM 718 C C . LYS A 1 92 ? 2.161 -12.212 -15.897 1.00 59.09 92 LYS A C 1
ATOM 720 O O . LYS A 1 92 ? 1.840 -12.827 -14.892 1.00 59.09 92 LYS A O 1
ATOM 725 N N . ILE A 1 93 ? 2.491 -10.922 -15.848 1.00 56.88 93 ILE A N 1
ATOM 726 C CA . ILE A 1 93 ? 2.522 -10.157 -14.590 1.00 56.88 93 ILE A CA 1
ATOM 727 C C . ILE A 1 93 ? 1.105 -9.848 -14.086 1.00 56.88 93 ILE A C 1
ATOM 729 O O . ILE A 1 93 ? 0.869 -9.902 -12.886 1.00 56.88 93 ILE A O 1
ATOM 733 N N . ASP A 1 94 ? 0.175 -9.527 -14.984 1.00 56.00 94 ASP A N 1
ATOM 734 C CA . ASP A 1 94 ? -1.203 -9.153 -14.635 1.00 56.00 94 ASP A CA 1
ATOM 735 C C . ASP A 1 94 ? -2.082 -10.384 -14.327 1.00 56.00 94 ASP A C 1
ATOM 737 O O . ASP A 1 94 ? -2.944 -10.343 -13.453 1.00 56.00 94 ASP A O 1
ATOM 741 N N . HIS A 1 95 ? -1.820 -11.507 -15.006 1.00 53.12 95 HIS A N 1
ATOM 742 C CA . HIS A 1 95 ? -2.553 -12.769 -14.885 1.00 53.12 95 HIS A CA 1
ATOM 743 C C . HIS A 1 95 ? -1.963 -13.713 -13.830 1.00 53.12 95 HIS A C 1
ATOM 745 O O . HIS A 1 95 ? -2.728 -14.269 -13.050 1.00 53.12 95 HIS A O 1
ATOM 751 N N . ASP A 1 96 ? -0.638 -13.899 -13.748 1.00 51.09 96 ASP A N 1
ATOM 752 C CA . ASP A 1 96 ? -0.070 -14.951 -12.883 1.00 51.09 96 ASP A CA 1
ATOM 753 C C . ASP A 1 96 ? 0.114 -14.514 -11.421 1.00 51.09 96 ASP A C 1
ATOM 755 O O . ASP A 1 96 ? 0.130 -15.367 -10.538 1.00 51.09 96 ASP A O 1
ATOM 759 N N . LEU A 1 97 ? 0.180 -13.212 -11.115 1.00 52.25 97 LEU A N 1
ATOM 760 C CA . LEU A 1 97 ? 0.168 -12.720 -9.725 1.00 52.25 97 LEU A CA 1
ATOM 761 C C . LEU A 1 97 ? -1.138 -13.047 -8.977 1.00 52.25 97 LEU A C 1
ATOM 763 O O . LEU A 1 97 ? -1.060 -13.484 -7.830 1.00 52.25 97 LEU A O 1
ATOM 767 N N . PRO A 1 98 ? -2.333 -12.877 -9.578 1.00 48.19 98 PRO A N 1
ATOM 768 C CA . PRO A 1 98 ? -3.573 -13.352 -8.967 1.00 48.19 98 PRO A CA 1
ATOM 769 C C . PRO A 1 98 ? -3.796 -14.874 -9.082 1.00 48.19 98 PRO A C 1
ATOM 771 O O . PRO A 1 98 ? -4.676 -15.387 -8.394 1.00 48.19 98 PRO A O 1
ATOM 774 N N . TYR A 1 99 ? -3.027 -15.602 -9.907 1.00 46.03 99 TYR A N 1
ATOM 775 C CA . TYR A 1 99 ? -3.233 -17.037 -10.184 1.00 46.03 99 TYR A CA 1
ATOM 776 C C . TYR A 1 99 ? -2.096 -17.981 -9.770 1.00 46.03 99 TYR A C 1
ATOM 778 O O . TYR A 1 99 ? -2.193 -19.179 -10.059 1.00 46.03 99 TYR A O 1
ATOM 786 N N . SER A 1 100 ? -1.044 -17.523 -9.080 1.00 40.78 100 SER A N 1
ATOM 787 C CA . SER A 1 100 ? -0.028 -18.447 -8.565 1.00 40.78 100 SER A CA 1
ATOM 788 C C . SER A 1 100 ? -0.681 -19.372 -7.536 1.00 40.78 100 SER A C 1
ATOM 790 O O . SER A 1 100 ? -0.987 -18.970 -6.411 1.00 40.78 100 SER A O 1
ATOM 792 N N . LYS A 1 101 ? -0.967 -20.597 -7.984 1.00 37.91 101 LYS A N 1
ATOM 793 C CA . LYS A 1 101 ? -1.614 -21.660 -7.224 1.00 37.91 101 LYS A CA 1
ATOM 794 C C . LYS A 1 101 ? -0.945 -21.847 -5.860 1.00 37.91 101 LYS A C 1
ATOM 796 O O . LYS A 1 101 ? 0.272 -21.750 -5.739 1.00 37.91 101 LYS A O 1
ATOM 801 N N . THR A 1 102 ? -1.823 -22.127 -4.901 1.00 40.34 102 THR A N 1
ATOM 802 C CA . THR A 1 102 ? -1.615 -22.698 -3.564 1.00 40.34 102 THR A CA 1
ATOM 803 C C . THR A 1 102 ? -0.407 -23.615 -3.439 1.00 40.34 102 THR A C 1
ATOM 805 O O . THR A 1 102 ? -0.209 -24.443 -4.357 1.00 40.34 102 THR A O 1
#

Radius of gyration: 14.63 Å; chains: 1; bounding box: 38×34×39 Å

pLDDT: mean 76.33, std 17.81, range [37.91, 94.69]

Sequence (102 aa):
MPNNLKQKLTLIGSSGLIGSHILEQISPDDFQNVKAITRQKIPILDKKSFIQQSIHDFSDIEIMRQDLKKDIIVSTLGTTIKKAGSRDAFMKIDHDLPYSKT

Secondary structure (DSSP, 8-state):
-----PPEEEEESTTSHHHHHHHHH--TTT-SEEEEEESS--GGGGG-TTEEEEE--TT-HHHHTTTT-SSEEEE-----HHHHSSHHHHHHHHHHHHH---